Protein AF-F0ZJD2-F1 (afdb_monomer)

Solvent-accessible surface area (backbone atoms only — not comparable to full-atom values): 7933 Å² total; per-residue (Å²): 135,82,82,81,75,77,78,77,60,90,71,81,80,72,80,94,63,101,76,66,77,62,51,73,82,73,53,78,90,65,60,101,79,62,48,74,68,53,53,53,52,51,50,53,53,50,54,53,50,52,54,52,53,51,53,54,50,51,54,65,70,30,48,45,69,44,97,88,69,47,69,77,88,83,56,71,68,44,54,51,36,34,38,42,58,40,76,96,25,68,70,54,56,76,49,38,77,51,66,68,80,75,57,88,53,93,91,53,67,68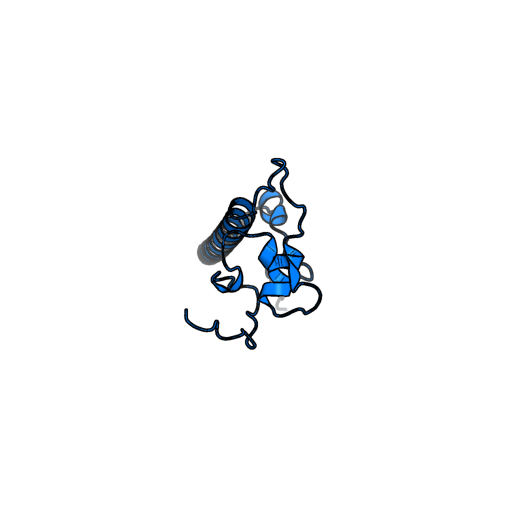,45,84,81,67,75,78,74,78,84,127

Organism: Dictyostelium purpureum (NCBI:txid5786)

Foldseek 3Di:
DDPPPPPPDPPPDDDDDPDDPVVVVVDPQDDPPQDPVSVVVSVVVVVVSVLVVVLVVVFVVFFDQDPVRDTDDDDPVLLLCVQQPNPVNVCVCVGGNDRSVVDDPPVGHGHDPPDPPDDD

pLDDT: mean 78.46, std 20.75, range [33.78, 97.31]

Sequence (120 aa):
MSNENSIKKPHEWVHDYPFDTLDIFYMNQYSENCNEACIQEYKTYMDEIIKKLQIISLINQSVKVKEDGTIPEFSICRVFAYYAGDEDAEDIQDLFNINILDLDIPWVKKRTDIPKNIEN

Radius of gyration: 19.77 Å; Cα contacts (8 Å, |Δi|>4): 62; chains: 1; bounding box: 65×37×48 Å

Mean predicted aligned error: 10.83 Å

Nearest PDB structures (foldseek):
  8h7g-assembly1_G  TM=2.057E-01  e=7.958E+00  Homo sapiens

Secondary structure (DSSP, 8-state):
---------GGGG--SSS---SHHHHS-S--TT--HHHHHHHHHHHHHHHHHHHHHHHHHHTBPPPTTSPPPP--HHHHHHHHHT-GGGGGGGGGBSS-GGGS--TTS---S--------

Structure (mmCIF, N/CA/C/O backbone):
data_AF-F0ZJD2-F1
#
_entry.id   AF-F0ZJD2-F1
#
loop_
_atom_site.group_PDB
_atom_site.id
_atom_site.type_symbol
_atom_site.label_atom_id
_atom_site.label_alt_id
_atom_site.label_comp_id
_atom_site.label_asym_id
_atom_site.label_entity_id
_atom_site.label_seq_id
_atom_site.pdbx_PDB_ins_code
_atom_site.Cartn_x
_atom_site.Cartn_y
_atom_site.Cartn_z
_atom_site.occupancy
_atom_site.B_iso_or_equiv
_atom_site.auth_seq_id
_atom_site.auth_comp_id
_atom_site.auth_asym_id
_atom_site.auth_atom_id
_atom_site.pdbx_PDB_model_num
ATOM 1 N N . MET A 1 1 ? 35.943 -23.358 -28.895 1.00 38.53 1 MET A N 1
ATOM 2 C CA . MET A 1 1 ? 35.766 -23.190 -27.439 1.00 38.53 1 MET A CA 1
ATOM 3 C C . MET A 1 1 ? 34.824 -22.020 -27.265 1.00 38.53 1 MET A C 1
ATOM 5 O O . MET A 1 1 ? 35.209 -20.896 -27.554 1.00 38.53 1 MET A O 1
ATOM 9 N N . SER A 1 2 ? 33.560 -22.313 -26.979 1.00 33.78 2 SER A N 1
ATOM 10 C CA . SER A 1 2 ? 32.503 -21.316 -26.824 1.00 33.78 2 SER A CA 1
ATOM 11 C C . SER A 1 2 ? 32.595 -20.757 -25.408 1.00 33.78 2 SER A C 1
ATOM 13 O O . SER A 1 2 ? 32.464 -21.520 -24.456 1.00 33.78 2 SER A O 1
ATOM 15 N N . ASN A 1 3 ? 32.871 -19.460 -25.266 1.00 35.09 3 ASN A N 1
ATOM 16 C CA . ASN A 1 3 ? 32.756 -18.781 -23.979 1.00 35.09 3 ASN A CA 1
ATOM 17 C C . ASN A 1 3 ? 31.271 -18.514 -23.729 1.00 35.09 3 ASN A C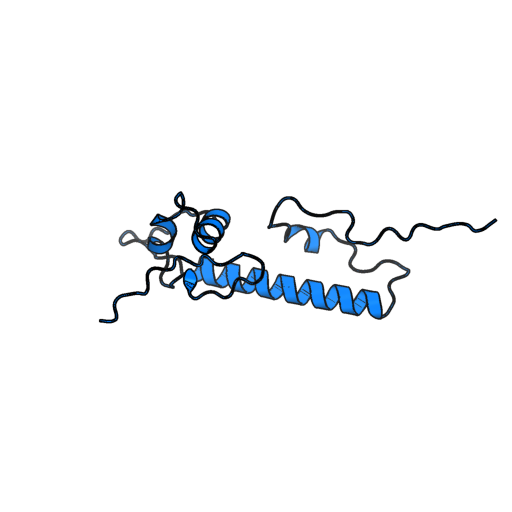 1
ATOM 19 O O . ASN A 1 3 ? 30.691 -17.588 -24.297 1.00 35.09 3 ASN A O 1
ATOM 23 N N . GLU A 1 4 ? 30.660 -19.350 -22.897 1.00 38.09 4 GLU A N 1
ATOM 24 C CA . GLU A 1 4 ? 29.382 -19.067 -22.255 1.00 38.09 4 GLU A CA 1
ATOM 25 C C . GLU A 1 4 ? 29.581 -17.899 -21.282 1.00 38.09 4 GLU A C 1
ATOM 27 O O . GLU A 1 4 ? 29.854 -18.079 -20.099 1.00 38.09 4 GLU A O 1
ATOM 32 N N . ASN A 1 5 ? 29.474 -16.669 -21.787 1.00 38.62 5 ASN A N 1
ATOM 33 C CA . ASN A 1 5 ? 29.221 -15.522 -20.927 1.00 38.62 5 ASN A CA 1
ATOM 34 C C . ASN A 1 5 ? 27.783 -15.654 -20.432 1.00 38.62 5 ASN A C 1
ATOM 36 O O . ASN A 1 5 ? 26.835 -15.266 -21.114 1.00 38.62 5 ASN A O 1
ATOM 40 N N . SER A 1 6 ? 27.635 -16.241 -19.248 1.00 40.78 6 SER A N 1
ATOM 41 C CA . SER A 1 6 ? 26.404 -16.223 -18.474 1.00 40.78 6 SER A CA 1
ATOM 42 C C . SER A 1 6 ? 25.990 -14.765 -18.257 1.00 40.78 6 SER A C 1
ATOM 44 O O . SER A 1 6 ? 26.529 -14.074 -17.389 1.00 40.78 6 SER A O 1
ATOM 46 N N . ILE A 1 7 ? 25.060 -14.283 -19.079 1.00 45.47 7 ILE A N 1
ATOM 47 C CA . ILE A 1 7 ? 24.330 -13.040 -18.850 1.00 45.47 7 ILE A CA 1
ATOM 48 C C . ILE A 1 7 ? 23.555 -13.262 -17.553 1.00 45.47 7 ILE A C 1
ATOM 50 O O . ILE A 1 7 ? 22.505 -13.907 -17.553 1.00 45.47 7 ILE A O 1
ATOM 54 N N . LYS A 1 8 ? 24.100 -12.791 -16.430 1.00 39.06 8 LYS A N 1
ATOM 55 C C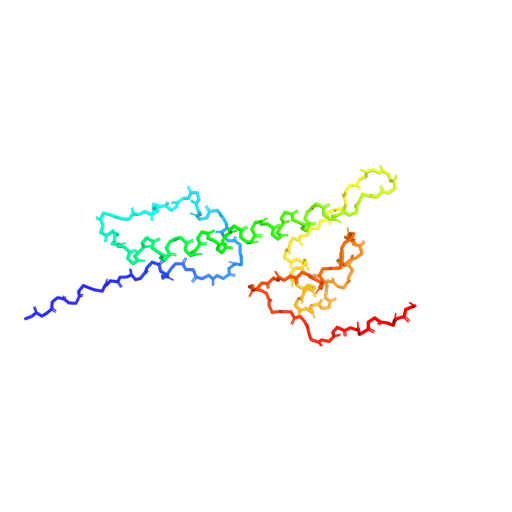A . LYS A 1 8 ? 23.345 -12.754 -15.182 1.00 39.06 8 LYS A CA 1
ATOM 56 C C . LYS A 1 8 ? 22.201 -11.777 -15.388 1.00 39.06 8 LYS A C 1
ATOM 58 O O . LYS A 1 8 ? 22.423 -10.592 -15.632 1.00 39.06 8 LYS A O 1
ATOM 63 N N . LYS A 1 9 ? 20.981 -12.313 -15.382 1.00 43.22 9 LYS A N 1
ATOM 64 C CA . LYS A 1 9 ? 19.758 -11.525 -15.488 1.00 43.22 9 LYS A CA 1
ATOM 65 C C . LYS A 1 9 ? 19.733 -10.529 -14.320 1.00 43.22 9 LYS A C 1
ATOM 67 O O . LYS A 1 9 ? 20.080 -10.928 -13.208 1.00 43.22 9 LYS A O 1
ATOM 72 N N . PRO A 1 10 ? 19.275 -9.285 -14.525 1.00 45.84 10 PRO A N 1
ATOM 73 C CA . PRO A 1 10 ? 19.121 -8.304 -13.444 1.00 45.84 10 PRO A CA 1
ATOM 74 C C . PRO A 1 10 ? 18.273 -8.814 -12.264 1.00 45.84 10 PRO A C 1
ATOM 76 O O . PRO A 1 10 ? 18.397 -8.325 -11.151 1.00 45.84 10 PRO A O 1
ATOM 79 N N . HIS A 1 11 ? 17.452 -9.839 -12.503 1.00 43.69 11 HIS A N 1
ATOM 80 C CA . HIS A 1 11 ? 16.533 -10.448 -11.547 1.00 43.69 11 HIS A CA 1
ATOM 81 C C . HIS A 1 11 ? 17.139 -11.436 -10.534 1.00 43.69 11 HIS A C 1
ATOM 83 O O . HIS A 1 11 ? 16.389 -11.973 -9.727 1.00 43.69 11 HIS A 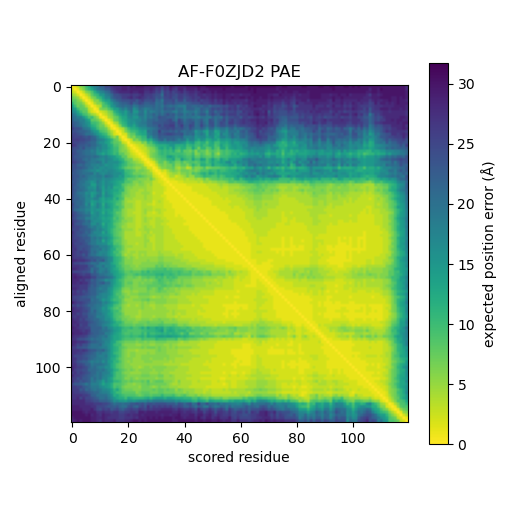O 1
ATOM 89 N N . GLU A 1 12 ? 18.448 -11.713 -10.536 1.00 36.78 12 GLU A N 1
ATOM 90 C CA . GLU A 1 12 ? 19.029 -12.689 -9.586 1.00 36.78 12 GLU A CA 1
ATOM 91 C C . GLU A 1 12 ? 19.189 -12.179 -8.141 1.00 36.78 12 GLU A C 1
ATOM 93 O O . GLU A 1 12 ? 19.683 -12.913 -7.289 1.00 36.78 12 GLU A O 1
ATOM 98 N N . TRP A 1 13 ? 18.745 -10.958 -7.835 1.00 41.94 13 TRP A N 1
ATOM 99 C CA . TRP A 1 13 ? 18.925 -10.343 -6.517 1.00 41.94 13 TRP A CA 1
ATOM 100 C C . TRP A 1 13 ? 17.632 -9.976 -5.819 1.00 41.94 13 TRP A C 1
ATOM 102 O O . TRP A 1 13 ? 17.570 -8.921 -5.211 1.00 41.94 13 TRP A O 1
ATOM 112 N N . VAL A 1 14 ? 16.586 -10.791 -5.897 1.00 40.22 14 VAL A N 1
ATOM 113 C CA . VAL A 1 14 ? 15.368 -10.489 -5.142 1.00 40.22 14 VAL A CA 1
ATOM 114 C C . VAL A 1 14 ? 14.465 -11.738 -5.076 1.00 40.22 14 VAL A C 1
ATOM 116 O O . VAL A 1 14 ? 14.462 -12.525 -6.014 1.00 40.22 14 VAL A O 1
ATOM 119 N N . HIS A 1 15 ? 13.702 -12.079 -4.037 1.00 41.94 15 HIS A N 1
ATOM 120 C CA . HIS A 1 15 ? 13.054 -11.329 -2.965 1.00 41.94 15 HIS A CA 1
ATOM 121 C C . HIS A 1 15 ? 12.712 -12.316 -1.831 1.00 41.94 15 HIS A C 1
ATOM 123 O O . HIS A 1 15 ? 12.233 -13.406 -2.132 1.00 41.94 15 HIS A O 1
ATOM 129 N N . ASP A 1 16 ? 12.818 -11.907 -0.566 1.00 38.69 16 ASP A N 1
ATOM 130 C CA . ASP A 1 16 ? 11.998 -12.509 0.509 1.00 38.69 16 ASP A CA 1
ATOM 131 C C . ASP A 1 16 ? 11.252 -11.452 1.345 1.00 38.69 16 ASP A C 1
ATOM 133 O O . ASP A 1 16 ? 10.556 -11.769 2.304 1.00 38.69 16 ASP A O 1
ATOM 137 N N . TYR A 1 17 ? 11.338 -10.175 0.952 1.00 44.78 17 TYR A N 1
ATOM 138 C CA . TYR A 1 17 ? 10.563 -9.092 1.551 1.00 44.78 17 TYR A CA 1
ATOM 139 C C . TYR A 1 1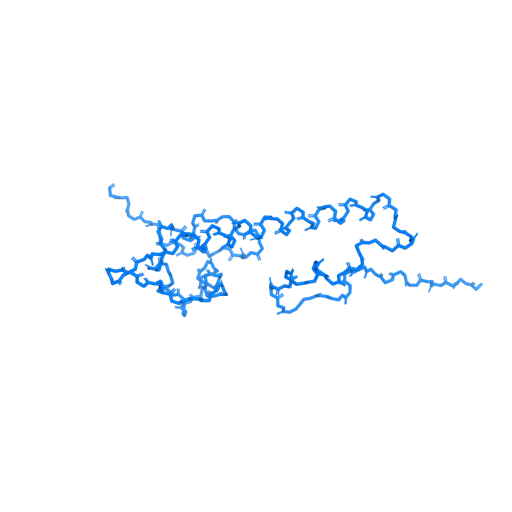7 ? 9.757 -8.343 0.478 1.00 44.78 17 TYR A C 1
ATOM 141 O O . TYR A 1 17 ? 10.312 -7.946 -0.548 1.00 44.78 17 TYR A O 1
ATOM 149 N N . PRO A 1 18 ? 8.447 -8.112 0.692 1.00 48.09 18 PRO A N 1
ATOM 150 C CA . PRO A 1 18 ? 7.566 -7.483 -0.297 1.00 48.09 18 PRO A CA 1
ATOM 151 C C . PRO A 1 18 ? 7.777 -5.965 -0.472 1.00 48.09 18 PRO A C 1
ATOM 153 O O . PRO A 1 18 ? 7.029 -5.328 -1.216 1.00 48.09 18 PRO A O 1
ATOM 156 N N . PHE A 1 19 ? 8.777 -5.373 0.187 1.00 54.88 19 PHE A N 1
ATOM 157 C CA . PHE A 1 19 ? 9.006 -3.929 0.232 1.00 54.88 19 PHE A CA 1
ATOM 158 C C . PHE A 1 19 ? 10.489 -3.576 0.123 1.00 54.88 19 PHE A C 1
ATOM 160 O O . PHE A 1 19 ? 11.115 -3.241 1.120 1.00 54.88 19 PHE A O 1
ATOM 167 N N . ASP A 1 20 ? 11.027 -3.562 -1.092 1.00 56.03 20 ASP A N 1
ATOM 168 C CA . ASP A 1 20 ? 12.264 -2.826 -1.371 1.00 56.03 20 ASP A CA 1
ATOM 169 C C . ASP A 1 20 ? 11.992 -1.703 -2.378 1.00 56.03 20 ASP A C 1
ATOM 171 O O . ASP A 1 20 ? 12.457 -1.661 -3.511 1.00 56.03 20 ASP A O 1
ATOM 175 N N . THR A 1 21 ? 11.178 -0.731 -1.955 1.00 57.19 21 THR A N 1
ATOM 176 C CA . THR A 1 21 ? 11.081 0.566 -2.650 1.00 57.19 21 THR A CA 1
ATOM 177 C C . THR A 1 21 ? 12.360 1.393 -2.491 1.00 57.19 21 THR A C 1
ATOM 179 O O . THR A 1 21 ? 12.515 2.418 -3.151 1.00 57.19 21 THR A O 1
ATOM 182 N N . LEU A 1 22 ? 13.273 0.988 -1.602 1.00 58.94 22 LEU A N 1
ATOM 183 C CA . LEU A 1 22 ? 14.566 1.642 -1.421 1.00 58.94 22 LEU A CA 1
ATOM 184 C C . LEU A 1 22 ? 15.535 1.321 -2.562 1.00 58.94 22 LEU A C 1
ATOM 186 O O . LEU A 1 22 ? 16.329 2.190 -2.919 1.00 58.94 22 LEU A O 1
ATOM 190 N N . ASP A 1 23 ? 15.407 0.158 -3.206 1.00 61.72 23 ASP A N 1
ATOM 191 C CA . ASP A 1 23 ? 16.267 -0.255 -4.323 1.00 61.72 23 ASP A CA 1
ATOM 192 C C . ASP A 1 23 ? 16.289 0.769 -5.461 1.00 61.72 23 ASP A C 1
ATOM 194 O O . ASP A 1 23 ? 17.313 0.999 -6.101 1.00 61.72 23 ASP A O 1
ATOM 198 N N . ILE A 1 24 ? 15.180 1.474 -5.674 1.00 65.56 24 ILE A N 1
ATOM 199 C CA . ILE A 1 24 ? 15.037 2.484 -6.728 1.00 65.56 24 ILE A CA 1
ATOM 200 C C . ILE A 1 24 ? 16.033 3.641 -6.546 1.00 65.56 24 ILE A C 1
ATOM 202 O O . ILE A 1 24 ? 16.493 4.221 -7.529 1.00 65.56 24 ILE A O 1
ATOM 206 N N . PHE A 1 25 ? 16.380 3.971 -5.298 1.00 64.94 25 PHE A N 1
ATOM 207 C CA . PHE A 1 25 ? 17.314 5.052 -4.971 1.00 64.94 25 PHE A CA 1
ATOM 208 C C . PHE A 1 25 ? 18.783 4.628 -5.056 1.00 64.94 25 PHE A C 1
ATOM 210 O O . PHE A 1 25 ? 19.657 5.494 -5.095 1.00 64.94 25 PHE A O 1
ATOM 217 N N . TYR A 1 26 ? 19.058 3.322 -5.098 1.00 62.62 26 TYR A N 1
ATOM 218 C CA . TYR A 1 26 ? 20.416 2.776 -5.046 1.00 62.62 26 TYR A CA 1
ATOM 219 C C . TYR A 1 26 ? 20.821 1.987 -6.299 1.00 62.62 26 TYR A C 1
ATOM 221 O O . TYR A 1 26 ? 21.990 1.628 -6.441 1.00 62.62 26 TYR A O 1
ATOM 229 N N . MET A 1 27 ? 19.904 1.752 -7.241 1.00 64.12 27 MET A N 1
ATOM 230 C CA . MET A 1 27 ? 20.214 1.083 -8.503 1.00 64.12 27 MET A CA 1
ATOM 231 C C . MET A 1 27 ? 20.784 2.041 -9.556 1.00 64.12 27 MET A C 1
ATOM 233 O O . MET A 1 27 ? 20.187 3.065 -9.893 1.00 64.12 27 MET A O 1
ATOM 237 N N . ASN A 1 28 ? 21.905 1.643 -10.168 1.00 65.12 28 ASN A N 1
ATOM 238 C CA . ASN A 1 28 ? 22.318 2.185 -11.462 1.00 65.12 28 ASN A CA 1
ATOM 239 C C . ASN A 1 28 ? 21.278 1.764 -12.506 1.00 65.12 28 ASN A C 1
ATOM 241 O O . ASN A 1 28 ? 21.250 0.612 -12.932 1.00 65.12 28 ASN A O 1
ATOM 245 N N . GLN A 1 29 ? 20.414 2.707 -12.885 1.00 67.50 29 GLN A N 1
ATOM 246 C CA . GLN A 1 29 ? 19.206 2.460 -13.686 1.00 67.50 29 GLN A CA 1
ATOM 247 C C . GLN A 1 29 ? 19.515 1.855 -15.059 1.00 67.50 29 GLN A C 1
ATOM 249 O O . GLN A 1 29 ? 18.715 1.104 -15.608 1.00 67.50 29 GLN A O 1
ATOM 254 N N . TYR A 1 30 ? 20.700 2.154 -15.593 1.00 76.88 30 TYR A N 1
ATOM 255 C CA . TYR A 1 30 ? 21.171 1.651 -16.872 1.00 76.88 30 TYR A CA 1
ATOM 256 C C . TYR A 1 30 ? 22.641 1.244 -16.756 1.00 76.88 30 TYR A C 1
ATOM 258 O O . TYR A 1 30 ? 23.457 1.975 -16.194 1.00 76.88 30 TYR A O 1
ATOM 266 N N . SER A 1 31 ? 22.985 0.080 -17.305 1.00 74.88 31 SER A N 1
ATOM 267 C CA . SER A 1 31 ? 24.379 -0.300 -17.550 1.00 74.88 31 SER A CA 1
ATOM 268 C C . SER A 1 31 ? 24.838 0.213 -18.918 1.00 74.88 31 SER A C 1
ATOM 270 O O . SER A 1 31 ? 24.010 0.532 -19.773 1.00 74.88 31 SER A O 1
ATOM 272 N N . GLU A 1 32 ? 26.152 0.230 -19.160 1.00 76.94 32 GLU A N 1
ATOM 273 C CA . GLU A 1 32 ? 26.742 0.639 -20.450 1.00 76.94 32 GLU A CA 1
ATOM 274 C C . GLU A 1 32 ? 26.204 -0.160 -21.657 1.00 76.94 32 GLU A C 1
ATOM 276 O O . GLU A 1 32 ? 26.289 0.309 -22.788 1.00 76.94 32 GLU A O 1
ATOM 281 N N . ASN A 1 33 ? 25.601 -1.334 -21.425 1.00 80.50 33 ASN A N 1
ATOM 282 C CA . ASN A 1 33 ? 25.065 -2.222 -22.461 1.00 80.50 33 ASN A CA 1
ATOM 283 C C . ASN A 1 33 ? 23.522 -2.284 -22.499 1.00 80.50 33 ASN A C 1
ATOM 285 O O . ASN A 1 33 ? 22.968 -3.192 -23.123 1.00 80.50 33 ASN A O 1
ATOM 289 N N . CYS A 1 34 ? 22.806 -1.373 -21.827 1.00 85.50 34 CYS A N 1
ATOM 290 C CA . CYS A 1 34 ? 21.340 -1.371 -21.841 1.00 85.50 34 CYS A CA 1
ATOM 291 C C . CYS A 1 34 ? 20.800 -0.998 -23.232 1.00 85.50 34 CYS A C 1
ATOM 293 O O . CYS A 1 34 ? 20.991 0.115 -23.721 1.00 85.50 34 CYS A O 1
ATOM 295 N N . ASN A 1 35 ? 20.125 -1.949 -23.875 1.00 89.38 35 ASN A N 1
ATOM 296 C CA . ASN A 1 35 ? 19.462 -1.764 -25.164 1.00 89.38 35 ASN A CA 1
ATOM 297 C C . ASN A 1 35 ? 17.986 -1.351 -24.984 1.00 89.38 35 ASN A C 1
ATOM 299 O O . ASN A 1 35 ? 17.493 -1.205 -23.867 1.00 89.38 35 ASN A O 1
ATOM 303 N N . GLU A 1 36 ? 17.254 -1.176 -26.087 1.00 91.50 36 GLU A N 1
ATOM 304 C CA . GLU A 1 36 ? 15.850 -0.743 -26.041 1.00 91.50 36 GLU A CA 1
ATOM 305 C C . GLU A 1 36 ? 14.949 -1.684 -25.224 1.00 91.50 36 GLU A C 1
ATOM 307 O O . GLU A 1 36 ? 14.095 -1.207 -24.478 1.00 91.50 36 GLU A O 1
ATOM 312 N N . ALA A 1 37 ? 15.172 -3.001 -25.296 1.00 88.38 37 ALA A N 1
ATOM 313 C CA . ALA A 1 37 ? 14.417 -3.970 -24.501 1.00 88.38 37 ALA A CA 1
ATOM 314 C C . ALA A 1 37 ? 14.635 -3.755 -22.993 1.00 88.38 37 ALA A C 1
ATOM 316 O O . ALA A 1 37 ? 13.667 -3.665 -22.244 1.00 88.38 37 ALA A O 1
ATOM 317 N N . CYS A 1 38 ? 15.888 -3.555 -22.573 1.00 86.25 38 CYS A N 1
ATOM 318 C CA . CYS A 1 38 ? 16.242 -3.221 -21.190 1.00 86.25 38 CYS A CA 1
ATOM 319 C C . CYS A 1 38 ? 15.553 -1.928 -20.704 1.00 86.25 38 CYS A C 1
ATOM 321 O O . CYS A 1 38 ? 15.042 -1.877 -19.586 1.00 86.25 38 CYS A O 1
ATOM 323 N N . ILE A 1 39 ? 15.452 -0.896 -21.552 1.00 87.88 39 ILE A N 1
ATOM 324 C CA . ILE A 1 39 ? 14.741 0.347 -21.203 1.00 87.88 39 ILE A CA 1
ATOM 325 C C . ILE A 1 39 ? 13.239 0.096 -21.008 1.00 87.88 39 ILE A C 1
ATOM 327 O O . ILE A 1 39 ? 12.638 0.664 -20.096 1.00 87.88 39 ILE A O 1
ATOM 331 N N . GLN A 1 40 ? 12.611 -0.722 -21.857 1.00 88.88 40 GLN A N 1
ATOM 332 C CA . GLN A 1 40 ? 11.179 -1.028 -21.732 1.00 88.88 40 GLN A CA 1
ATOM 333 C C . GLN A 1 40 ? 10.870 -1.874 -20.491 1.00 88.88 40 GLN A C 1
ATOM 335 O O . GLN A 1 40 ? 9.870 -1.623 -19.816 1.00 88.88 40 GLN A O 1
ATOM 340 N N . GLU A 1 41 ? 11.745 -2.821 -20.146 1.00 85.69 41 GLU A N 1
ATOM 341 C CA . GLU A 1 41 ? 11.660 -3.573 -18.889 1.00 85.69 41 GLU A CA 1
ATOM 342 C C . GLU A 1 41 ? 11.746 -2.630 -17.684 1.00 85.69 41 GLU A C 1
ATOM 344 O O . GLU A 1 41 ? 10.883 -2.669 -16.807 1.00 85.69 41 GLU A O 1
ATOM 349 N N . TYR A 1 42 ? 12.716 -1.708 -17.679 1.00 84.44 42 TYR A N 1
ATOM 350 C CA . TYR A 1 42 ? 12.849 -0.728 -16.602 1.00 84.44 42 TYR A CA 1
ATOM 351 C C . TYR A 1 42 ? 11.627 0.193 -16.489 1.00 84.44 42 TYR A C 1
ATOM 353 O O . TYR A 1 42 ? 11.141 0.438 -15.388 1.00 84.44 42 TYR A O 1
ATOM 361 N N . LYS A 1 43 ? 11.0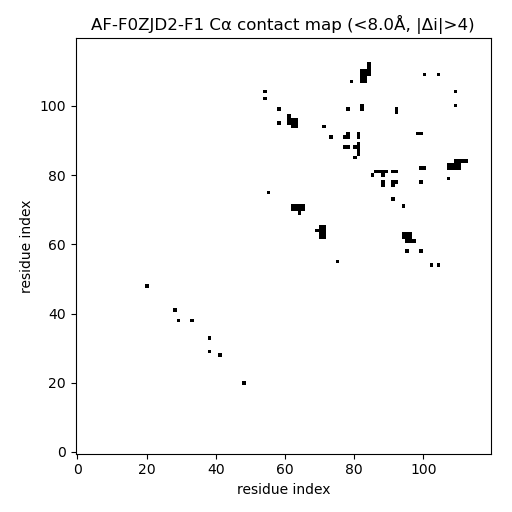73 0.671 -17.611 1.00 87.75 43 LYS A N 1
ATOM 362 C CA . LYS A 1 43 ? 9.830 1.465 -17.603 1.00 87.75 43 LYS A CA 1
ATOM 363 C C . LYS A 1 43 ? 8.663 0.693 -16.994 1.00 87.75 43 LYS A C 1
ATOM 365 O O . LYS A 1 43 ? 7.959 1.237 -16.153 1.00 87.75 43 LYS A O 1
ATOM 370 N N . THR A 1 44 ? 8.504 -0.574 -17.373 1.00 88.06 44 THR A N 1
ATOM 371 C CA . THR A 1 44 ? 7.453 -1.445 -16.826 1.00 88.06 44 THR A CA 1
ATOM 372 C C . THR A 1 44 ? 7.613 -1.602 -15.315 1.00 88.06 44 THR A C 1
ATOM 374 O O . THR A 1 44 ? 6.655 -1.420 -14.568 1.00 88.06 44 THR A O 1
ATOM 377 N N . TYR A 1 45 ? 8.840 -1.844 -14.852 1.00 84.50 45 TYR A N 1
ATOM 378 C CA . TYR A 1 45 ? 9.156 -1.916 -13.428 1.00 84.50 45 TYR A CA 1
ATOM 379 C C . TYR A 1 45 ? 8.845 -0.603 -12.686 1.00 84.50 45 TYR A C 1
ATOM 381 O O . TYR A 1 45 ? 8.261 -0.613 -11.601 1.00 84.50 45 TYR A O 1
ATOM 389 N N . MET A 1 46 ? 9.168 0.548 -13.284 1.00 85.81 46 MET A N 1
ATOM 390 C CA . MET A 1 46 ? 8.839 1.856 -12.711 1.00 85.81 46 MET A CA 1
ATOM 391 C C . MET A 1 46 ? 7.328 2.101 -12.634 1.00 85.81 46 MET A C 1
ATOM 393 O O . MET A 1 46 ? 6.853 2.631 -11.628 1.00 85.81 46 MET A O 1
ATOM 397 N N . ASP A 1 47 ? 6.558 1.677 -13.636 1.00 89.75 47 ASP A N 1
ATOM 398 C CA . ASP A 1 47 ? 5.095 1.759 -13.602 1.00 89.75 47 ASP A CA 1
ATOM 399 C C . ASP A 1 47 ? 4.503 0.886 -12.481 1.00 89.75 47 ASP A C 1
ATOM 401 O O . ASP A 1 47 ? 3.556 1.293 -11.802 1.00 89.75 47 ASP A O 1
ATOM 405 N N . GLU A 1 48 ? 5.070 -0.299 -12.235 1.00 87.56 48 GLU A N 1
ATOM 406 C CA . GLU A 1 48 ? 4.683 -1.159 -11.110 1.00 87.56 48 GLU A CA 1
ATOM 407 C C . GLU A 1 48 ? 4.978 -0.505 -9.756 1.00 87.56 48 GLU A C 1
ATOM 409 O O . GLU A 1 48 ? 4.132 -0.523 -8.857 1.00 87.56 48 GLU A O 1
ATOM 414 N N . ILE A 1 49 ? 6.148 0.118 -9.608 1.00 86.88 49 ILE A N 1
ATOM 415 C CA . ILE A 1 49 ? 6.510 0.890 -8.415 1.00 86.88 49 ILE A CA 1
ATOM 416 C C . ILE A 1 49 ? 5.538 2.043 -8.186 1.00 86.88 49 ILE A C 1
ATOM 418 O O . ILE A 1 49 ? 5.082 2.244 -7.060 1.00 86.88 49 ILE A O 1
ATOM 422 N N . ILE A 1 50 ? 5.229 2.816 -9.230 1.00 89.94 50 ILE A N 1
ATOM 423 C CA . ILE A 1 50 ? 4.323 3.963 -9.123 1.00 89.94 50 ILE A CA 1
ATOM 424 C C . ILE A 1 50 ? 2.970 3.495 -8.586 1.00 89.94 50 ILE A C 1
ATOM 426 O O . ILE A 1 50 ? 2.463 4.077 -7.625 1.00 89.94 50 ILE A O 1
ATOM 430 N N . LYS A 1 51 ? 2.428 2.398 -9.127 1.00 91.00 51 LYS A N 1
ATOM 431 C CA . LYS A 1 51 ? 1.180 1.794 -8.636 1.00 91.00 51 LYS A CA 1
ATOM 432 C C . LYS A 1 51 ? 1.285 1.373 -7.169 1.00 91.00 51 LYS A C 1
ATOM 434 O O . LYS A 1 51 ? 0.381 1.669 -6.387 1.00 91.00 51 LYS A O 1
ATOM 439 N N . LYS A 1 52 ? 2.399 0.746 -6.769 1.00 90.25 52 LYS A N 1
ATOM 440 C CA . LYS A 1 52 ? 2.670 0.386 -5.364 1.00 90.25 52 LYS A CA 1
ATOM 441 C C . LYS A 1 52 ? 2.602 1.593 -4.441 1.00 90.25 52 LYS A C 1
ATOM 443 O O . LYS A 1 52 ? 1.846 1.588 -3.470 1.00 90.25 52 LYS A O 1
ATOM 448 N N . LEU A 1 53 ? 3.341 2.645 -4.774 1.00 90.62 53 LEU A N 1
ATOM 449 C CA . LEU A 1 53 ? 3.401 3.866 -3.976 1.00 90.62 53 LEU A CA 1
ATOM 450 C C . LEU A 1 53 ? 2.050 4.589 -3.918 1.00 90.62 53 LEU A C 1
ATOM 452 O O . LEU A 1 53 ? 1.684 5.095 -2.860 1.00 90.62 53 LEU A O 1
ATOM 456 N N . GLN A 1 54 ? 1.283 4.597 -5.010 1.00 94.44 54 GLN A N 1
ATOM 457 C CA . GLN A 1 54 ? -0.063 5.177 -5.041 1.00 94.44 54 GLN A CA 1
ATOM 458 C C . GLN A 1 54 ? -1.022 4.455 -4.088 1.00 94.44 54 GLN A C 1
ATOM 460 O O . GLN A 1 54 ? -1.726 5.109 -3.321 1.00 94.44 54 GLN A O 1
ATOM 465 N N . ILE A 1 55 ? -1.013 3.120 -4.078 1.00 94.56 55 ILE A N 1
ATOM 466 C CA . ILE A 1 55 ? -1.858 2.319 -3.179 1.00 94.56 55 ILE A CA 1
ATOM 467 C C . ILE A 1 55 ? -1.452 2.524 -1.716 1.00 94.56 55 ILE A C 1
ATOM 469 O O . ILE A 1 55 ? -2.309 2.751 -0.866 1.00 94.56 55 ILE A O 1
ATOM 473 N N . ILE A 1 56 ? -0.151 2.524 -1.412 1.00 93.69 56 ILE A N 1
ATOM 474 C CA . ILE A 1 56 ? 0.347 2.798 -0.054 1.00 93.69 56 ILE A CA 1
ATOM 475 C C . ILE A 1 56 ? -0.040 4.213 0.393 1.00 93.69 56 ILE A C 1
ATOM 477 O O . ILE A 1 56 ? -0.446 4.414 1.539 1.00 93.69 56 ILE A O 1
ATOM 481 N N . SER A 1 57 ? 0.069 5.196 -0.503 1.00 95.25 57 SER A N 1
ATOM 482 C CA . SER A 1 57 ? -0.334 6.575 -0.231 1.00 95.25 57 SER A CA 1
ATOM 483 C C . SER A 1 57 ? -1.828 6.664 0.082 1.00 95.25 57 SER A C 1
ATOM 485 O O . SER A 1 57 ? -2.189 7.260 1.095 1.00 95.25 57 SER A O 1
ATOM 487 N N . LEU A 1 58 ? -2.677 6.002 -0.711 1.00 96.75 58 LEU A N 1
ATOM 488 C CA . LEU A 1 58 ? -4.120 5.924 -0.477 1.00 96.75 58 LEU A CA 1
ATOM 489 C C . LEU A 1 58 ? -4.445 5.297 0.887 1.00 96.75 58 LEU A C 1
ATOM 491 O O . LEU A 1 58 ? -5.246 5.853 1.636 1.00 96.75 58 LEU A O 1
ATOM 495 N N . ILE A 1 59 ? -3.784 4.189 1.242 1.00 96.31 59 ILE A N 1
ATOM 496 C CA . ILE A 1 59 ? -3.947 3.538 2.551 1.00 96.31 59 ILE A CA 1
ATOM 497 C C . ILE A 1 59 ? -3.630 4.531 3.676 1.00 96.31 59 ILE A C 1
ATOM 499 O O . ILE A 1 59 ? -4.470 4.750 4.546 1.00 96.31 59 ILE A O 1
ATOM 503 N N . ASN A 1 60 ? -2.473 5.199 3.628 1.00 95.25 60 ASN A N 1
ATOM 504 C CA . ASN A 1 60 ? -2.065 6.165 4.655 1.00 95.25 60 ASN A CA 1
ATOM 505 C C . ASN A 1 60 ? -3.015 7.368 4.761 1.00 95.25 60 ASN A C 1
ATOM 507 O O . ASN A 1 60 ? -3.315 7.823 5.860 1.00 95.25 60 ASN A O 1
ATOM 511 N N . GLN A 1 61 ? -3.514 7.875 3.633 1.00 95.88 61 GLN A N 1
ATOM 512 C CA . GLN A 1 61 ? -4.472 8.986 3.618 1.00 95.88 61 GLN A CA 1
ATOM 513 C C . GLN A 1 61 ? -5.851 8.591 4.155 1.00 95.88 61 GLN A C 1
ATOM 515 O O . GLN A 1 61 ? -6.609 9.451 4.596 1.00 95.88 61 GLN A O 1
ATOM 520 N N . SER A 1 62 ? -6.187 7.302 4.115 1.00 97.12 62 SER A N 1
ATOM 521 C CA . SER A 1 62 ? -7.490 6.803 4.549 1.00 97.12 62 SER A CA 1
ATOM 522 C C . SER A 1 62 ? -7.583 6.500 6.047 1.00 97.12 62 SER A C 1
ATOM 524 O O . SER A 1 62 ? -8.670 6.178 6.523 1.00 97.12 62 SER A O 1
ATOM 526 N N . VAL A 1 63 ? -6.485 6.609 6.799 1.00 97.19 63 VAL A N 1
ATOM 527 C CA . VAL A 1 63 ? -6.456 6.323 8.241 1.00 97.19 63 VAL A CA 1
ATOM 528 C C . VAL A 1 63 ? -7.401 7.266 8.993 1.00 97.19 63 VAL A C 1
ATOM 530 O O . VAL A 1 63 ? -7.426 8.475 8.753 1.00 97.19 63 VAL A O 1
ATOM 533 N N . LYS A 1 64 ? -8.191 6.719 9.918 1.00 96.88 64 LYS A N 1
ATOM 534 C CA . LYS A 1 64 ? -9.086 7.494 10.780 1.00 96.88 64 LYS A CA 1
ATOM 535 C C . LYS A 1 64 ? -8.289 8.325 11.775 1.00 96.88 64 LYS A C 1
ATOM 537 O O . LYS A 1 64 ? -7.405 7.815 12.455 1.00 96.88 64 LYS A O 1
ATOM 542 N N . VAL A 1 65 ? -8.673 9.585 11.924 1.00 95.88 65 VAL A N 1
ATOM 543 C CA . VAL A 1 65 ? -8.245 10.408 13.058 1.00 95.88 65 VAL A CA 1
ATOM 544 C C . VAL A 1 65 ? -9.181 10.107 14.227 1.00 95.88 65 VAL A C 1
ATOM 546 O O . VAL A 1 65 ? -10.401 10.116 14.055 1.00 95.88 65 VAL A O 1
ATOM 549 N N . LYS A 1 66 ? -8.625 9.795 15.400 1.00 93.69 66 LYS A N 1
ATOM 550 C CA . LYS A 1 66 ? -9.398 9.535 16.622 1.00 93.69 66 LYS A CA 1
ATOM 551 C C . LYS A 1 66 ? -10.056 10.820 17.134 1.00 93.69 66 LYS A C 1
ATOM 553 O O . LYS A 1 66 ? -9.666 11.923 16.759 1.00 93.69 66 LYS A O 1
ATOM 558 N N . GLU A 1 67 ? -11.032 10.682 18.031 1.00 93.94 67 GLU A N 1
ATOM 559 C CA . GLU A 1 67 ? -11.750 11.825 18.625 1.00 93.94 67 GLU A CA 1
ATOM 560 C C . GLU A 1 67 ? -10.820 12.821 19.337 1.00 93.94 67 GLU A C 1
ATOM 562 O O . GLU A 1 67 ? -11.082 14.021 19.345 1.00 93.94 67 GLU A O 1
ATOM 567 N N . ASP A 1 68 ? -9.708 12.334 19.892 1.00 95.38 68 ASP A N 1
ATOM 568 C CA . ASP A 1 68 ? -8.675 13.144 20.545 1.00 95.38 68 ASP A CA 1
ATOM 569 C C . ASP A 1 68 ? -7.688 13.811 19.563 1.00 95.38 68 ASP A C 1
ATOM 571 O O . ASP A 1 68 ? -6.749 14.484 19.985 1.00 95.38 68 ASP A O 1
ATOM 575 N N . GLY A 1 69 ? -7.891 13.638 18.253 1.00 94.69 69 GLY A N 1
ATOM 576 C CA . GLY A 1 69 ? -7.039 14.179 17.196 1.00 94.69 69 GLY A CA 1
ATOM 577 C C . GLY A 1 69 ? -5.799 13.338 16.880 1.00 94.69 69 GLY A C 1
ATOM 578 O O . GLY A 1 69 ? -5.017 13.724 16.010 1.00 94.69 69 GLY A O 1
ATOM 579 N N . THR A 1 70 ? -5.592 12.200 17.549 1.00 95.94 70 THR A N 1
ATOM 580 C CA . THR A 1 70 ? -4.440 11.325 17.288 1.00 95.94 70 THR A CA 1
ATOM 581 C C . THR A 1 70 ? -4.679 10.388 16.102 1.00 95.94 70 THR A C 1
ATOM 583 O O . THR A 1 70 ? -5.812 10.047 15.758 1.00 95.94 70 THR A O 1
ATOM 586 N N . ILE A 1 71 ? -3.590 9.955 15.463 1.00 94.75 71 ILE A N 1
ATOM 587 C CA . ILE A 1 71 ? -3.612 8.983 14.363 1.00 94.75 71 ILE A CA 1
ATOM 588 C C . ILE A 1 71 ? -3.198 7.619 14.938 1.00 94.75 71 ILE A C 1
ATOM 590 O O . ILE A 1 71 ? -2.166 7.548 15.610 1.00 94.75 71 ILE A O 1
ATOM 594 N N . PRO A 1 72 ? -3.979 6.541 14.734 1.00 94.25 72 PRO A N 1
ATOM 595 C CA . PRO A 1 72 ? -3.602 5.209 15.182 1.00 94.25 72 PRO A CA 1
ATOM 596 C C . PRO A 1 72 ? -2.340 4.728 14.461 1.00 94.25 72 PRO A C 1
ATOM 598 O O . PRO A 1 72 ? -2.174 4.921 13.257 1.00 94.25 72 PRO A O 1
ATOM 601 N N . GLU A 1 73 ? -1.463 4.067 15.209 1.00 94.12 73 GLU A N 1
ATOM 602 C CA . GLU A 1 73 ? -0.322 3.360 14.641 1.00 94.12 73 GLU A CA 1
ATOM 603 C C . GLU A 1 73 ? -0.794 2.083 13.939 1.00 94.12 73 GLU A C 1
ATOM 605 O O . GLU A 1 73 ? -1.666 1.369 14.439 1.00 94.12 73 GLU A O 1
ATOM 610 N N . PHE A 1 74 ? -0.203 1.780 12.786 1.00 94.56 74 PHE A N 1
ATOM 611 C CA . PHE A 1 74 ? -0.409 0.517 12.093 1.00 94.56 74 PHE A CA 1
ATOM 612 C C . PHE A 1 74 ? 0.814 0.158 11.244 1.00 94.56 74 PHE A C 1
ATOM 614 O O . PHE A 1 74 ? 1.620 1.014 10.881 1.00 94.56 74 PHE A O 1
ATOM 621 N N . SER A 1 75 ? 0.924 -1.122 10.889 1.00 93.12 75 SER A N 1
ATOM 622 C CA . SER A 1 75 ? 1.918 -1.615 9.934 1.00 93.12 75 SER A CA 1
ATOM 623 C C . SER A 1 75 ? 1.267 -1.880 8.583 1.00 93.12 75 SER A C 1
ATOM 625 O O . SER A 1 75 ? 0.232 -2.545 8.504 1.00 93.12 75 SER A O 1
ATOM 627 N N . ILE A 1 76 ? 1.905 -1.429 7.501 1.00 93.31 76 ILE A N 1
ATOM 628 C CA . ILE A 1 76 ? 1.438 -1.706 6.137 1.00 93.31 76 ILE A CA 1
ATOM 629 C C . ILE A 1 76 ? 1.407 -3.212 5.836 1.00 93.31 76 ILE A C 1
ATOM 631 O O . ILE A 1 76 ? 0.516 -3.686 5.135 1.00 93.31 76 ILE A O 1
ATOM 635 N N . CYS A 1 77 ? 2.313 -3.993 6.433 1.00 91.62 77 CYS A N 1
ATOM 636 C CA . CYS A 1 77 ? 2.311 -5.448 6.292 1.00 91.62 77 CYS A CA 1
ATOM 637 C C . CYS A 1 77 ? 1.035 -6.064 6.874 1.00 91.62 77 CYS A C 1
ATOM 639 O O . CYS A 1 77 ? 0.510 -7.015 6.308 1.00 91.62 77 CYS A O 1
ATOM 641 N N . ARG A 1 78 ? 0.497 -5.487 7.955 1.00 94.44 78 ARG A N 1
ATOM 642 C CA . ARG A 1 78 ? -0.751 -5.947 8.577 1.00 94.44 78 ARG A CA 1
ATOM 643 C C . ARG A 1 78 ? -1.969 -5.643 7.703 1.00 94.44 78 ARG A C 1
ATOM 645 O O . ARG A 1 78 ? -2.874 -6.462 7.614 1.00 94.44 78 ARG A O 1
ATOM 652 N N . VAL A 1 79 ? -1.954 -4.513 6.990 1.00 95.31 79 VAL A N 1
ATOM 653 C CA . VAL A 1 79 ? -2.974 -4.191 5.974 1.00 95.31 79 VAL A CA 1
ATOM 654 C C . VAL A 1 79 ? -2.972 -5.238 4.859 1.00 95.31 79 VAL A C 1
ATOM 656 O O . VAL A 1 79 ? -4.029 -5.715 4.453 1.00 95.31 79 VAL A O 1
ATOM 659 N N . PHE A 1 80 ? -1.790 -5.642 4.388 1.00 94.44 80 PHE A N 1
ATOM 660 C CA . PHE A 1 80 ? -1.671 -6.677 3.358 1.00 94.44 80 PHE A CA 1
ATOM 661 C C . PHE A 1 80 ? -2.035 -8.072 3.874 1.00 94.44 80 PHE A C 1
ATOM 663 O O . PHE A 1 80 ? -2.680 -8.824 3.148 1.00 94.44 80 PHE A O 1
ATOM 670 N N . ALA A 1 81 ? -1.684 -8.399 5.120 1.00 93.25 81 ALA A N 1
ATOM 671 C CA . ALA A 1 81 ? -2.076 -9.647 5.768 1.00 93.25 81 ALA A CA 1
ATOM 672 C C . ALA A 1 81 ? -3.608 -9.766 5.848 1.00 93.25 81 ALA A C 1
ATOM 674 O O . ALA A 1 81 ? -4.179 -10.749 5.383 1.00 93.25 81 ALA A O 1
ATOM 675 N N . TYR A 1 82 ? -4.294 -8.711 6.292 1.00 94.88 82 TYR A N 1
ATOM 676 C CA . TYR A 1 82 ? -5.758 -8.663 6.279 1.00 94.88 82 TYR A CA 1
ATOM 677 C C . TYR A 1 82 ? -6.354 -8.787 4.878 1.00 94.88 82 TYR A C 1
ATOM 679 O O . TYR A 1 82 ? -7.305 -9.542 4.673 1.00 94.88 82 TYR A O 1
ATOM 687 N N . TYR A 1 83 ? -5.782 -8.080 3.896 1.00 94.38 83 TYR A N 1
ATOM 688 C CA . TYR A 1 83 ? -6.205 -8.191 2.501 1.00 94.38 83 TYR A CA 1
ATOM 689 C C . TYR A 1 83 ? -6.085 -9.632 1.983 1.00 94.38 83 TYR A C 1
ATOM 691 O O . TYR A 1 83 ? -6.924 -10.070 1.195 1.00 94.38 83 TYR A O 1
ATOM 699 N N . ALA A 1 84 ? -5.078 -10.374 2.453 1.00 93.25 84 ALA A N 1
ATOM 700 C CA . ALA A 1 84 ? -4.845 -11.777 2.128 1.00 93.25 84 ALA A CA 1
ATOM 701 C C . ALA A 1 84 ? -5.663 -12.780 2.957 1.00 93.25 84 ALA A C 1
ATOM 703 O O . ALA A 1 84 ? -5.744 -13.947 2.569 1.00 93.25 84 ALA A O 1
ATOM 704 N N . GLY A 1 85 ? -6.330 -12.326 4.021 1.00 91.25 85 GLY A N 1
ATOM 705 C CA . GLY A 1 85 ? -7.199 -13.149 4.864 1.00 91.25 85 GLY A CA 1
ATOM 706 C C . GLY A 1 85 ? -6.500 -13.741 6.084 1.00 91.25 85 GLY A C 1
ATOM 707 O O . GLY A 1 85 ? -6.893 -14.807 6.536 1.00 91.25 85 GLY A O 1
ATOM 708 N N . ASP A 1 86 ? -5.461 -13.079 6.589 1.00 90.50 86 ASP A N 1
ATOM 709 C CA . ASP A 1 86 ? -4.822 -13.431 7.856 1.00 90.50 86 ASP A CA 1
ATOM 710 C C . ASP A 1 86 ? -5.730 -13.065 9.046 1.00 90.50 86 ASP A C 1
ATOM 712 O O . ASP A 1 86 ? -6.150 -11.910 9.184 1.00 90.50 86 ASP A O 1
ATOM 716 N N . GLU A 1 87 ? -6.035 -14.053 9.890 1.00 85.06 87 GLU A N 1
ATOM 717 C CA . GLU A 1 87 ? -6.915 -13.923 11.060 1.00 85.06 87 GLU A CA 1
ATOM 718 C C . GLU A 1 87 ? -6.299 -13.018 12.147 1.00 85.06 87 GLU A C 1
ATOM 720 O O . GLU A 1 87 ? -7.019 -12.316 12.856 1.00 85.06 87 GLU A O 1
ATOM 725 N N . ASP A 1 88 ? -4.966 -12.915 12.224 1.00 85.31 88 ASP A N 1
ATOM 726 C CA . ASP A 1 88 ? -4.275 -12.061 13.208 1.00 85.31 88 ASP A CA 1
ATOM 727 C C . ASP A 1 88 ? -4.398 -10.548 12.890 1.00 85.31 88 ASP A C 1
ATOM 729 O O . ASP A 1 88 ? -3.933 -9.670 13.638 1.00 85.31 88 ASP A O 1
ATOM 733 N N . ALA A 1 89 ? -5.018 -10.213 11.754 1.00 87.62 89 ALA A N 1
ATOM 734 C CA . ALA A 1 89 ? -5.180 -8.856 11.248 1.00 87.62 89 ALA A CA 1
ATOM 735 C C . ALA A 1 89 ? -6.646 -8.394 11.140 1.00 87.62 89 ALA A C 1
ATOM 737 O O . ALA A 1 89 ? -6.895 -7.363 10.520 1.00 87.62 89 ALA A O 1
ATOM 738 N N . GLU A 1 90 ? -7.619 -9.109 11.716 1.00 84.69 90 GLU A N 1
ATOM 739 C CA . GLU A 1 90 ? -9.057 -8.816 11.553 1.00 84.69 90 GLU A CA 1
ATOM 740 C C . GLU A 1 90 ? -9.493 -7.394 11.961 1.00 84.69 90 GLU A C 1
ATOM 742 O O . GLU A 1 90 ? -10.352 -6.804 11.308 1.00 84.69 90 GLU A O 1
ATOM 747 N N . ASP A 1 91 ? -8.871 -6.811 12.985 1.00 91.50 91 ASP A N 1
ATOM 748 C CA . ASP A 1 91 ? -9.134 -5.457 13.500 1.00 91.50 91 ASP A CA 1
ATOM 749 C C . ASP A 1 91 ? -8.542 -4.339 12.626 1.00 91.50 91 ASP A C 1
ATOM 751 O O . ASP A 1 91 ? -8.843 -3.162 12.834 1.00 91.50 91 ASP A O 1
ATOM 755 N N . ILE A 1 92 ? -7.690 -4.656 11.641 1.00 95.56 92 ILE A N 1
ATOM 756 C CA . ILE A 1 92 ? -6.979 -3.620 10.879 1.00 95.56 92 ILE A CA 1
ATOM 757 C C . ILE A 1 92 ? -7.946 -2.719 10.104 1.00 95.56 92 ILE A C 1
ATOM 759 O O . ILE A 1 92 ? -7.690 -1.526 9.962 1.00 95.56 92 ILE A O 1
ATOM 763 N N . GLN A 1 93 ? -9.063 -3.270 9.621 1.00 95.38 93 GLN A N 1
ATOM 764 C CA . GLN A 1 93 ? -10.068 -2.547 8.841 1.00 95.38 93 GLN A CA 1
ATOM 765 C C . GLN A 1 93 ? -10.704 -1.406 9.638 1.00 95.38 93 GLN A C 1
ATOM 767 O O . GLN A 1 93 ? -11.045 -0.364 9.067 1.00 95.38 93 GLN A O 1
ATOM 772 N N . ASP A 1 94 ? -10.811 -1.552 10.957 1.00 95.88 94 ASP A N 1
ATOM 773 C CA . ASP A 1 94 ? -11.427 -0.545 11.816 1.00 95.88 94 ASP A CA 1
ATOM 774 C C . ASP A 1 94 ? -10.639 0.767 11.827 1.00 95.88 94 ASP A C 1
ATOM 776 O O . ASP A 1 94 ? -11.218 1.826 12.088 1.00 95.88 94 ASP A O 1
ATOM 780 N N . LEU A 1 95 ? -9.355 0.734 11.458 1.00 97.19 95 LEU A N 1
ATOM 781 C CA . LEU A 1 95 ? -8.478 1.903 11.434 1.00 97.19 95 LEU A CA 1
ATOM 782 C C . LEU A 1 95 ? -8.671 2.805 10.204 1.00 97.19 95 LEU A C 1
ATOM 784 O O . LEU A 1 95 ? -8.135 3.913 10.196 1.00 97.19 95 LEU A O 1
ATOM 788 N N . PHE A 1 96 ? -9.425 2.386 9.180 1.00 97.31 96 PHE A N 1
ATOM 789 C CA . PHE A 1 96 ? -9.487 3.083 7.887 1.00 97.31 96 PHE A CA 1
ATOM 790 C C . PHE A 1 96 ? -10.903 3.517 7.493 1.00 97.31 96 PHE A C 1
ATOM 792 O O . PHE A 1 96 ? -11.898 2.868 7.811 1.00 97.31 96 PHE A O 1
ATOM 799 N N . ASN A 1 97 ? -10.983 4.640 6.780 1.00 96.88 97 ASN A N 1
ATOM 800 C CA . ASN A 1 97 ? -12.206 5.215 6.205 1.00 96.88 97 ASN A CA 1
ATOM 801 C C . ASN A 1 97 ? -12.621 4.569 4.874 1.00 96.88 97 ASN A C 1
ATOM 803 O O . ASN A 1 97 ? -13.697 4.861 4.360 1.00 96.88 97 ASN A O 1
ATOM 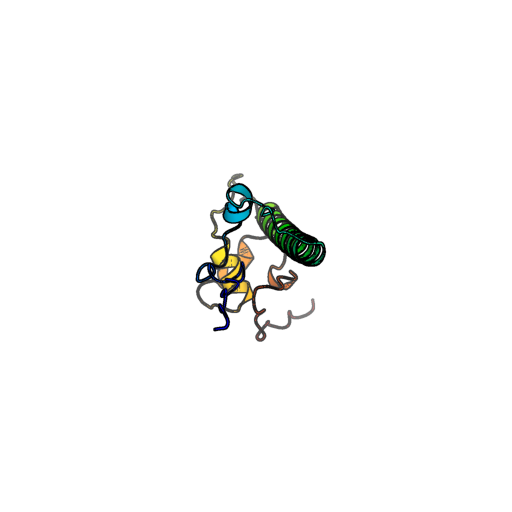807 N N . ILE A 1 98 ? -11.765 3.723 4.306 1.00 96.25 98 ILE A N 1
ATOM 808 C CA . ILE A 1 98 ? -12.054 2.920 3.119 1.00 96.25 98 ILE A CA 1
ATOM 809 C C . ILE A 1 98 ? -12.182 1.459 3.525 1.00 96.25 98 ILE A C 1
ATOM 811 O O . ILE A 1 98 ? -11.573 1.032 4.505 1.00 96.25 98 ILE A O 1
ATOM 815 N N . ASN A 1 99 ? -12.898 0.675 2.730 1.00 95.88 99 ASN A N 1
ATOM 816 C CA . ASN A 1 99 ? -12.802 -0.773 2.800 1.00 95.88 99 ASN A CA 1
ATOM 817 C C . ASN A 1 99 ? -11.497 -1.217 2.120 1.00 95.88 99 ASN A C 1
ATOM 819 O O . ASN A 1 99 ? -11.332 -1.047 0.912 1.00 95.88 99 ASN A O 1
ATOM 823 N N . ILE A 1 100 ? -10.563 -1.785 2.883 1.00 95.38 100 ILE A N 1
ATOM 824 C CA . ILE A 1 100 ? -9.279 -2.291 2.376 1.00 95.38 100 ILE A CA 1
ATOM 825 C C . ILE A 1 100 ? -9.519 -3.356 1.303 1.00 95.38 100 ILE A C 1
ATOM 827 O O . ILE A 1 100 ? -8.761 -3.447 0.339 1.00 95.38 100 ILE A O 1
ATOM 831 N N . LEU A 1 101 ? -10.597 -4.135 1.425 1.00 94.44 101 LEU A N 1
ATOM 832 C CA . LEU A 1 101 ? -10.940 -5.154 0.441 1.00 94.44 101 LEU A CA 1
ATOM 833 C C . LEU A 1 101 ? -11.431 -4.556 -0.881 1.00 94.44 101 LEU A C 1
ATOM 835 O O . LEU A 1 101 ? -11.472 -5.285 -1.862 1.00 94.44 101 LEU A O 1
ATOM 839 N N . ASP A 1 102 ? -11.750 -3.267 -0.970 1.00 95.06 102 ASP A N 1
ATOM 840 C CA . ASP A 1 102 ? -12.090 -2.630 -2.251 1.00 95.06 102 ASP A CA 1
ATOM 841 C C . ASP A 1 102 ? -10.844 -2.169 -3.025 1.00 95.06 102 ASP A C 1
ATOM 843 O O . ASP A 1 102 ? -10.942 -1.790 -4.192 1.00 95.06 102 ASP A O 1
ATOM 847 N N . LEU A 1 103 ? -9.657 -2.247 -2.413 1.00 94.06 103 LEU A N 1
ATOM 848 C CA . LEU A 1 103 ? -8.397 -1.955 -3.086 1.00 94.06 103 LEU A CA 1
ATOM 849 C C . LEU A 1 103 ? -8.049 -3.032 -4.123 1.00 94.06 103 LEU A C 1
ATOM 851 O O . LEU A 1 103 ? -8.256 -4.234 -3.918 1.00 94.06 103 LEU A O 1
ATOM 855 N N . ASP A 1 104 ? -7.441 -2.593 -5.221 1.00 93.19 104 ASP A N 1
ATOM 856 C CA . ASP A 1 104 ? -6.785 -3.461 -6.196 1.00 93.19 104 ASP A CA 1
ATOM 857 C C . ASP A 1 104 ? -5.289 -3.510 -5.873 1.00 93.19 104 ASP A C 1
ATOM 859 O O . ASP A 1 104 ? -4.552 -2.582 -6.199 1.00 93.19 104 ASP A O 1
ATOM 863 N N . ILE A 1 105 ? -4.851 -4.551 -5.158 1.00 92.56 105 ILE A N 1
ATOM 864 C CA . ILE A 1 105 ? -3.451 -4.730 -4.752 1.00 92.56 105 ILE A CA 1
ATOM 865 C C . ILE A 1 105 ? -2.870 -5.902 -5.555 1.00 92.56 105 ILE A C 1
ATOM 867 O O . ILE A 1 105 ? -2.841 -7.028 -5.060 1.00 92.56 105 ILE A O 1
ATOM 871 N N . PRO A 1 106 ? -2.394 -5.683 -6.795 1.00 88.75 106 PRO A N 1
ATOM 872 C CA . PRO A 1 106 ? -2.109 -6.773 -7.733 1.00 88.75 106 PRO A CA 1
ATOM 873 C C . PRO A 1 106 ? -0.964 -7.705 -7.304 1.00 88.75 106 PRO A C 1
ATOM 875 O O . PRO A 1 106 ? -0.848 -8.811 -7.824 1.00 88.75 106 PRO A O 1
ATOM 878 N N . TRP A 1 107 ? -0.119 -7.285 -6.357 1.00 87.25 107 TRP A N 1
ATOM 879 C CA . TRP A 1 107 ? 0.975 -8.100 -5.813 1.00 87.25 107 TRP A CA 1
ATOM 880 C C . TRP A 1 107 ? 0.615 -8.843 -4.517 1.00 87.25 107 TRP A C 1
ATOM 882 O O . TRP A 1 107 ? 1.461 -9.556 -3.982 1.00 87.25 107 TRP A O 1
ATOM 892 N N . VAL A 1 108 ? -0.608 -8.695 -3.996 1.00 90.62 108 VAL A N 1
ATOM 893 C CA . VAL A 1 108 ? -1.085 -9.436 -2.820 1.00 90.62 108 VAL A CA 1
ATOM 894 C C . VAL A 1 108 ? -2.292 -10.266 -3.230 1.00 90.62 108 VAL A C 1
ATOM 896 O O . VAL A 1 108 ? -3.250 -9.766 -3.813 1.00 90.62 108 VAL A O 1
ATOM 899 N N . LYS A 1 109 ? -2.270 -11.561 -2.914 1.00 91.00 109 LYS A N 1
ATOM 900 C CA . LYS A 1 109 ? -3.420 -12.428 -3.164 1.00 91.00 109 LYS A CA 1
ATOM 901 C C . LYS A 1 109 ? -4.576 -11.981 -2.273 1.00 91.00 109 LYS A C 1
ATOM 903 O O . LYS A 1 109 ? -4.496 -12.151 -1.066 1.00 91.00 109 LYS A O 1
ATOM 908 N N . LYS A 1 110 ? -5.647 -11.456 -2.867 1.00 92.56 110 LYS A N 1
ATOM 909 C CA . LYS A 1 110 ? -6.868 -11.094 -2.142 1.00 92.56 110 LYS A CA 1
ATOM 910 C C . LYS A 1 110 ? -7.527 -12.328 -1.523 1.00 92.56 110 LYS A C 1
ATOM 912 O O . LYS A 1 110 ? -7.624 -13.377 -2.170 1.00 92.56 110 LYS A O 1
ATOM 917 N N . ARG A 1 111 ? -8.022 -12.181 -0.296 1.00 88.69 111 ARG A N 1
ATOM 918 C CA . ARG A 1 111 ? -8.829 -13.191 0.394 1.00 88.69 111 ARG A CA 1
ATOM 919 C C . ARG A 1 111 ? -10.105 -13.514 -0.387 1.00 88.69 111 ARG A C 1
ATOM 921 O O . ARG A 1 111 ? -10.633 -12.677 -1.120 1.00 88.69 111 ARG A O 1
ATOM 928 N N . THR A 1 112 ? -10.601 -14.741 -0.242 1.00 83.56 112 THR A N 1
ATOM 929 C CA . THR A 1 112 ? -11.764 -15.255 -1.012 1.00 83.56 112 THR A CA 1
ATOM 930 C C . THR A 1 112 ? -12.996 -15.518 -0.154 1.00 83.56 112 THR A C 1
ATOM 932 O O . THR A 1 112 ? -14.102 -15.657 -0.666 1.00 83.56 112 THR A O 1
ATOM 935 N N . ASP A 1 113 ? -12.806 -15.526 1.154 1.00 78.25 113 ASP A N 1
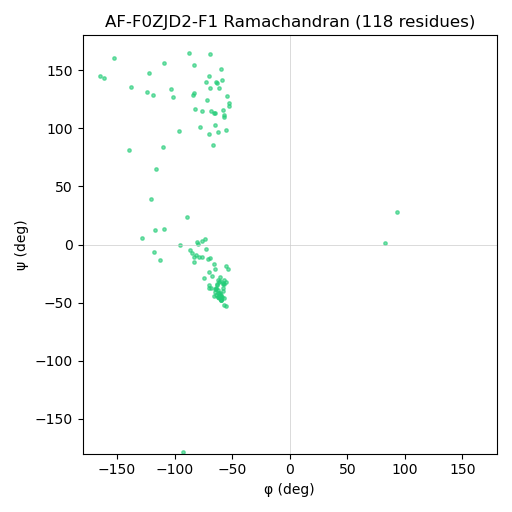ATOM 936 C CA . ASP A 1 113 ? -13.778 -15.733 2.221 1.00 78.25 113 ASP A CA 1
ATOM 937 C C . ASP A 1 113 ? -14.437 -14.419 2.675 1.00 78.25 113 ASP A C 1
ATOM 939 O O . ASP A 1 113 ? -14.919 -14.318 3.798 1.00 78.25 113 ASP A O 1
ATOM 943 N N . ILE A 1 114 ? -14.459 -13.407 1.799 1.00 65.44 114 ILE A N 1
ATOM 944 C CA . ILE A 1 114 ? -15.062 -12.099 2.070 1.00 65.44 114 ILE A CA 1
ATOM 945 C C . ILE A 1 114 ? -16.503 -12.329 2.549 1.00 65.44 114 ILE A C 1
ATOM 947 O O . ILE A 1 114 ? -17.309 -12.869 1.777 1.00 65.44 114 ILE A O 1
ATOM 951 N N . PRO A 1 115 ? -16.866 -11.918 3.779 1.00 56.84 115 PRO A N 1
ATOM 952 C CA . PRO A 1 115 ? -18.258 -11.898 4.179 1.00 56.84 115 PRO A CA 1
ATOM 953 C C . PRO A 1 115 ? -18.975 -11.000 3.176 1.00 56.84 115 PRO A C 1
ATOM 955 O O . PRO A 1 115 ? -18.655 -9.817 3.054 1.00 56.84 115 PRO A O 1
ATOM 958 N N . LYS A 1 116 ? -19.904 -11.558 2.394 1.00 48.16 116 LYS A N 1
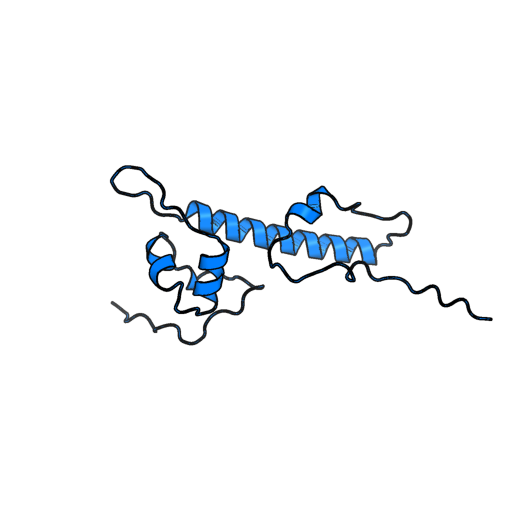ATOM 959 C CA . LYS A 1 116 ? -20.794 -10.734 1.575 1.00 48.16 116 LYS A CA 1
ATOM 960 C C . LYS A 1 116 ? -21.497 -9.798 2.548 1.00 48.16 116 LYS A C 1
ATOM 962 O O . LYS A 1 116 ? -22.283 -10.278 3.364 1.00 48.16 116 LYS A O 1
ATOM 967 N N . ASN A 1 117 ? -21.169 -8.508 2.508 1.00 54.38 117 ASN A N 1
ATOM 968 C CA . ASN A 1 117 ? -21.863 -7.543 3.341 1.00 54.38 117 ASN A CA 1
ATOM 969 C C . ASN A 1 117 ? -23.359 -7.673 3.057 1.00 54.38 117 ASN A C 1
ATOM 971 O O . ASN A 1 117 ? -23.791 -7.695 1.904 1.00 54.38 117 ASN A O 1
ATOM 975 N N . ILE A 1 118 ? -24.105 -7.831 4.145 1.00 48.03 118 ILE A N 1
ATOM 976 C CA . ILE A 1 118 ? -25.554 -7.742 4.190 1.00 48.03 118 ILE A CA 1
ATOM 977 C C . ILE A 1 118 ? -25.882 -6.348 3.652 1.00 48.03 118 ILE A C 1
ATOM 979 O O . ILE A 1 118 ? -25.502 -5.347 4.257 1.00 48.03 118 ILE A O 1
ATOM 983 N N . GLU A 1 119 ? -26.485 -6.298 2.466 1.00 35.06 119 GLU A N 1
ATOM 984 C CA . GLU A 1 119 ? -27.077 -5.080 1.918 1.00 35.06 119 GLU A CA 1
ATOM 985 C C . GLU A 1 119 ? -28.042 -4.506 2.970 1.00 35.06 119 GLU A C 1
ATOM 987 O O . GLU A 1 119 ? -28.949 -5.211 3.418 1.00 35.06 119 GLU A O 1
ATOM 992 N N . ASN A 1 120 ? -27.811 -3.259 3.391 1.00 34.94 120 ASN A N 1
ATOM 993 C CA . ASN A 1 120 ? -28.804 -2.449 4.103 1.00 34.94 120 ASN A CA 1
ATOM 994 C C . ASN A 1 120 ? -29.642 -1.676 3.087 1.00 34.94 120 ASN A C 1
ATOM 996 O O . ASN A 1 120 ? -29.025 -1.074 2.177 1.00 34.94 120 ASN A O 1
#